Protein AF-A0A7S1ZUW1-F1 (afdb_monomer)

Organism: Trieres chinensis (NCBI:txid1514140)

Radius of gyration: 13.76 Å; Cα contacts (8 Å, |Δi|>4): 225; chains: 1; bounding box: 31×34×31 Å

Structure (mmCIF, N/CA/C/O backbone):
data_AF-A0A7S1ZUW1-F1
#
_entry.id   AF-A0A7S1ZUW1-F1
#
loop_
_atom_site.group_PDB
_atom_site.id
_atom_site.type_symbol
_atom_site.label_atom_id
_atom_site.label_alt_id
_atom_site.label_comp_id
_atom_site.label_asym_id
_atom_site.label_entity_id
_atom_site.label_seq_id
_atom_site.pdbx_PDB_ins_code
_atom_site.Cartn_x
_atom_site.Cartn_y
_atom_site.Cartn_z
_atom_site.occupancy
_atom_site.B_iso_or_equiv
_atom_site.auth_seq_id
_atom_site.auth_comp_id
_atom_site.auth_asym_id
_atom_site.auth_atom_id
_atom_site.pdbx_PDB_model_num
ATOM 1 N N . SER A 1 1 ? 0.158 5.355 3.468 1.00 97.88 1 SER A N 1
ATOM 2 C CA . SER A 1 1 ? 1.476 5.872 3.048 1.00 97.88 1 SER A CA 1
ATOM 3 C C . SER A 1 1 ? 2.080 5.017 1.946 1.00 97.88 1 SER A C 1
ATOM 5 O O . SER A 1 1 ? 1.721 3.852 1.812 1.00 97.88 1 SER A O 1
ATOM 7 N N . PHE A 1 2 ? 3.020 5.584 1.189 1.00 98.19 2 PHE A N 1
ATOM 8 C CA . PHE A 1 2 ? 3.923 4.886 0.271 1.00 98.19 2 PHE A CA 1
ATOM 9 C C . PHE A 1 2 ? 5.367 5.317 0.562 1.00 98.19 2 PHE A C 1
ATOM 11 O O . PHE A 1 2 ? 5.667 6.510 0.643 1.00 98.19 2 PHE A O 1
ATOM 18 N N . ILE A 1 3 ? 6.268 4.355 0.772 1.00 96.94 3 ILE A N 1
ATOM 19 C CA . ILE A 1 3 ? 7.663 4.617 1.157 1.00 96.94 3 ILE A CA 1
ATOM 20 C C . ILE A 1 3 ? 8.574 3.781 0.255 1.00 96.94 3 ILE A C 1
ATOM 22 O O . ILE A 1 3 ? 8.846 2.618 0.541 1.00 96.94 3 ILE A O 1
ATOM 26 N N . ALA A 1 4 ? 9.071 4.377 -0.828 1.00 95.81 4 ALA A N 1
ATOM 27 C CA . ALA A 1 4 ? 9.960 3.705 -1.772 1.00 95.81 4 ALA A CA 1
ATOM 28 C C . ALA A 1 4 ? 11.160 4.576 -2.150 1.00 95.81 4 ALA A C 1
ATOM 30 O O . ALA A 1 4 ? 11.021 5.778 -2.384 1.00 95.81 4 ALA A O 1
ATOM 31 N N . GLN A 1 5 ? 12.330 3.935 -2.228 1.00 93.06 5 GLN A N 1
ATOM 32 C CA . GLN A 1 5 ? 13.572 4.559 -2.694 1.00 93.06 5 GLN A CA 1
ATOM 33 C C . GLN A 1 5 ? 13.992 4.098 -4.090 1.00 93.06 5 GLN A C 1
ATOM 35 O O . GLN A 1 5 ? 14.545 4.880 -4.858 1.00 93.06 5 GLN A O 1
ATOM 40 N N . ASN A 1 6 ? 13.725 2.830 -4.418 1.00 93.00 6 ASN A N 1
ATOM 41 C CA . ASN A 1 6 ? 13.978 2.284 -5.744 1.00 93.00 6 ASN A CA 1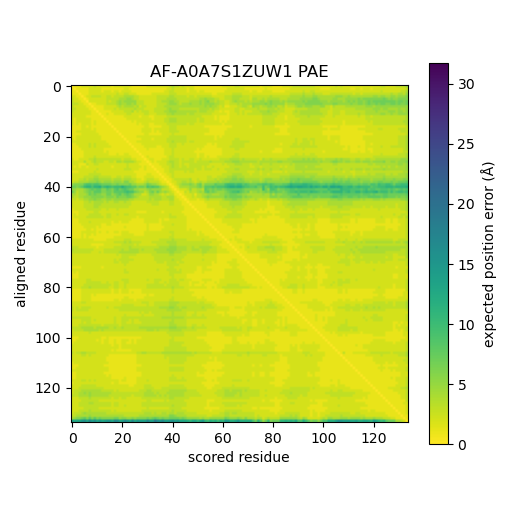
ATOM 42 C C . ASN A 1 6 ? 12.860 2.742 -6.686 1.00 93.00 6 ASN A C 1
ATOM 44 O O . ASN A 1 6 ? 11.734 2.263 -6.566 1.00 93.00 6 ASN A O 1
ATOM 48 N N . CYS A 1 7 ? 13.158 3.691 -7.566 1.00 94.31 7 CYS A N 1
ATOM 49 C CA . CYS A 1 7 ? 12.188 4.199 -8.527 1.00 94.31 7 CYS A CA 1
ATOM 50 C C . CYS A 1 7 ? 12.430 3.579 -9.907 1.00 94.31 7 CYS A C 1
ATOM 52 O O . CYS A 1 7 ? 13.573 3.264 -10.235 1.00 94.31 7 CYS A O 1
ATOM 54 N N . ARG A 1 8 ? 11.384 3.512 -10.741 1.00 93.62 8 ARG A N 1
ATOM 55 C CA . ARG A 1 8 ? 11.372 2.801 -12.040 1.00 93.62 8 ARG A CA 1
ATOM 56 C C . ARG A 1 8 ? 11.364 1.287 -11.835 1.00 93.62 8 ARG A C 1
ATOM 58 O O . ARG A 1 8 ? 12.189 0.552 -12.375 1.00 93.62 8 ARG A O 1
ATOM 65 N N . SER A 1 9 ? 10.444 0.849 -10.984 1.00 95.38 9 SER A N 1
ATOM 66 C CA . SER A 1 9 ? 10.190 -0.566 -10.742 1.00 95.38 9 SER A CA 1
ATOM 67 C C . SER A 1 9 ? 9.761 -1.299 -12.021 1.00 95.38 9 SER A C 1
ATOM 69 O O . SER A 1 9 ? 9.131 -0.714 -12.896 1.00 95.38 9 SER A O 1
ATOM 71 N N . LYS A 1 10 ? 10.055 -2.601 -12.115 1.00 95.44 10 LYS A N 1
ATOM 72 C CA . LYS A 1 10 ? 9.563 -3.460 -13.208 1.00 95.44 10 LYS A CA 1
ATOM 73 C C . LYS A 1 10 ? 8.043 -3.651 -13.163 1.00 95.44 10 LYS A C 1
ATOM 75 O O . LYS A 1 10 ? 7.447 -4.042 -14.156 1.00 95.44 10 LYS A O 1
ATOM 80 N N . SER A 1 11 ? 7.436 -3.435 -11.998 1.00 94.00 11 SER A N 1
ATOM 81 C CA . SER A 1 11 ? 5.992 -3.513 -11.773 1.00 94.00 11 SER A CA 1
ATOM 82 C C . SER A 1 11 ? 5.237 -2.235 -12.153 1.00 94.00 11 SER A C 1
ATOM 84 O O . SER A 1 11 ? 4.019 -2.201 -11.986 1.00 94.00 11 SER A O 1
ATOM 86 N N . ASP A 1 12 ? 5.928 -1.174 -12.592 1.00 94.94 12 ASP A N 1
ATOM 87 C CA . ASP A 1 12 ? 5.353 0.163 -12.796 1.00 94.94 12 ASP A CA 1
ATOM 88 C C . ASP A 1 12 ? 4.571 0.676 -11.572 1.00 94.94 12 ASP A C 1
ATOM 90 O O . ASP A 1 12 ? 3.599 1.434 -11.685 1.00 94.94 12 ASP A O 1
ATOM 94 N N . ARG A 1 13 ? 4.991 0.278 -10.362 1.00 96.44 13 ARG A N 1
ATOM 95 C CA . ARG A 1 13 ? 4.277 0.606 -9.122 1.00 96.44 13 ARG A CA 1
ATOM 96 C C . ARG A 1 13 ? 4.113 2.109 -8.931 1.00 96.44 13 ARG A C 1
ATOM 98 O O . ARG A 1 13 ? 3.138 2.554 -8.342 1.00 96.44 13 ARG A O 1
ATOM 105 N N . GLU A 1 14 ? 5.060 2.907 -9.412 1.00 96.75 14 GLU A N 1
ATOM 106 C CA . GLU A 1 14 ? 5.005 4.362 -9.327 1.00 96.75 14 GLU A CA 1
ATOM 107 C C . GLU A 1 14 ? 3.849 4.920 -10.158 1.00 96.75 14 GLU A C 1
ATOM 109 O O . GLU A 1 14 ? 3.181 5.852 -9.714 1.00 96.75 14 GLU A O 1
ATOM 114 N N . MET A 1 15 ? 3.582 4.334 -11.330 1.00 96.75 15 MET A N 1
ATOM 115 C CA . MET A 1 15 ? 2.437 4.707 -12.157 1.00 96.75 15 MET A CA 1
ATOM 116 C C . MET A 1 15 ? 1.131 4.274 -11.490 1.00 96.75 15 MET A C 1
ATOM 118 O O . MET A 1 15 ? 0.205 5.075 -11.399 1.00 96.75 15 MET A O 1
ATOM 122 N N . TRP A 1 16 ? 1.087 3.063 -10.927 1.00 96.75 16 TRP A N 1
ATOM 123 C CA . TRP A 1 16 ? -0.041 2.602 -10.109 1.00 96.75 16 TRP A CA 1
ATOM 124 C C . TRP A 1 16 ? -0.365 3.567 -8.966 1.00 96.75 16 TRP A C 1
ATOM 126 O O . TRP A 1 16 ? -1.516 3.973 -8.808 1.00 96.75 16 TRP A O 1
ATOM 136 N N . VAL A 1 17 ? 0.644 3.973 -8.187 1.00 98.25 17 VAL A N 1
ATOM 137 C CA . VAL A 1 17 ? 0.467 4.926 -7.082 1.00 98.25 17 VAL A CA 1
ATOM 138 C C . VAL A 1 17 ? 0.015 6.288 -7.606 1.00 98.25 17 VAL A C 1
ATOM 140 O O . VAL A 1 17 ? -0.899 6.878 -7.036 1.00 98.25 17 VAL A O 1
ATOM 143 N N . LYS A 1 18 ? 0.605 6.784 -8.699 1.00 98.00 18 LYS A N 1
ATOM 144 C CA . LYS A 1 18 ? 0.242 8.076 -9.297 1.00 98.00 18 LYS A CA 1
ATOM 145 C C . LYS A 1 18 ? -1.205 8.107 -9.798 1.00 98.00 18 LYS A C 1
ATOM 147 O O . LYS A 1 18 ? -1.875 9.127 -9.657 1.00 98.00 18 LYS A O 1
ATOM 152 N N . GLU A 1 19 ? -1.694 7.010 -10.367 1.00 98.31 19 GLU A N 1
ATOM 153 C CA . GLU A 1 19 ? -3.094 6.887 -10.777 1.00 98.31 19 GLU A CA 1
ATOM 154 C C . GLU A 1 19 ? -4.024 6.764 -9.565 1.00 98.31 19 GLU A C 1
ATOM 156 O O . GLU A 1 19 ? -5.010 7.494 -9.480 1.00 98.31 19 GLU A O 1
ATOM 161 N N . LEU A 1 20 ? -3.676 5.935 -8.574 1.00 98.56 20 LEU A N 1
ATOM 162 C CA . LEU A 1 20 ? -4.441 5.797 -7.328 1.00 98.56 20 LEU A CA 1
ATOM 163 C C . LEU A 1 20 ? -4.595 7.136 -6.586 1.00 98.56 20 LEU A C 1
ATOM 165 O O . LEU A 1 20 ? -5.669 7.431 -6.065 1.00 98.56 20 LEU A O 1
ATOM 169 N N . GLN A 1 21 ? -3.551 7.973 -6.586 1.00 98.00 21 GLN A N 1
ATOM 170 C CA . GLN A 1 21 ? -3.536 9.300 -5.956 1.00 98.00 21 GLN A CA 1
ATOM 171 C C . GLN A 1 21 ? -4.637 10.249 -6.450 1.00 98.00 21 GLN A C 1
ATOM 173 O O . GLN A 1 21 ? -4.978 11.195 -5.740 1.00 98.00 21 GLN A O 1
ATOM 178 N N . LYS A 1 22 ? -5.208 10.013 -7.638 1.00 98.06 22 LYS A N 1
ATOM 179 C CA . LYS A 1 22 ? -6.330 10.805 -8.168 1.00 98.06 22 LYS A CA 1
ATOM 180 C C . LYS A 1 22 ? -7.658 10.491 -7.474 1.00 98.06 22 LYS A C 1
ATOM 182 O O . LYS A 1 22 ? -8.559 11.322 -7.496 1.00 98.06 22 LYS A O 1
ATOM 187 N N . TYR A 1 23 ? -7.773 9.306 -6.873 1.00 98.19 23 TYR A N 1
ATOM 188 C CA . TYR A 1 23 ? -9.021 8.765 -6.323 1.00 98.19 23 TYR A CA 1
ATOM 189 C C . TYR A 1 23 ? -8.956 8.522 -4.813 1.00 98.19 23 TYR A C 1
ATOM 191 O O . TYR A 1 23 ? -9.987 8.452 -4.153 1.00 98.19 23 TYR A O 1
ATOM 199 N N . PHE A 1 24 ? -7.751 8.400 -4.254 1.00 98.25 24 PHE A N 1
ATOM 200 C CA . PHE A 1 24 ? -7.524 8.209 -2.828 1.00 98.25 24 PHE A CA 1
ATOM 201 C C . PHE A 1 24 ? -6.237 8.916 -2.401 1.00 98.25 24 PHE A C 1
ATOM 203 O O . PHE A 1 24 ? -5.215 8.829 -3.082 1.00 98.25 24 PHE A O 1
ATOM 210 N N . ARG A 1 25 ? -6.251 9.609 -1.255 1.00 97.69 25 ARG A N 1
ATOM 211 C CA . ARG A 1 25 ? -5.056 10.305 -0.762 1.00 97.69 25 ARG A CA 1
ATOM 212 C C . ARG A 1 25 ? -3.962 9.293 -0.415 1.00 97.69 25 ARG A C 1
ATOM 214 O O . ARG A 1 25 ? -4.094 8.517 0.529 1.00 97.69 25 ARG A O 1
ATOM 221 N N . VAL A 1 26 ? -2.840 9.371 -1.129 1.00 98.31 26 VAL A N 1
ATOM 222 C CA . VAL A 1 26 ? -1.616 8.627 -0.813 1.00 98.31 26 VAL A CA 1
ATOM 223 C C . VAL A 1 26 ? -0.471 9.603 -0.591 1.00 98.31 26 VAL A C 1
ATOM 225 O O . VAL A 1 26 ? -0.006 10.258 -1.528 1.00 98.31 26 VAL A O 1
ATOM 228 N N . ASP A 1 27 ? 0.016 9.636 0.645 1.00 97.94 27 ASP A N 1
ATOM 229 C CA . ASP A 1 27 ? 1.245 10.337 1.000 1.00 97.94 27 ASP A CA 1
ATOM 230 C C . ASP A 1 27 ? 2.449 9.446 0.646 1.00 97.94 27 ASP A C 1
ATOM 232 O O . ASP A 1 27 ? 2.666 8.388 1.250 1.00 97.94 27 ASP A O 1
ATOM 236 N N . SER A 1 28 ? 3.205 9.876 -0.360 1.00 97.81 28 SER A N 1
ATOM 237 C CA . SER A 1 28 ? 4.458 9.294 -0.837 1.00 97.81 28 SER A CA 1
ATOM 238 C C . SER A 1 28 ? 5.621 10.037 -0.189 1.00 97.81 28 SER A C 1
ATOM 240 O O . SER A 1 28 ? 5.890 11.189 -0.525 1.00 97.81 28 SER A O 1
ATOM 242 N N . LEU A 1 29 ? 6.284 9.376 0.761 1.00 96.56 29 LEU A N 1
ATOM 243 C CA . LEU A 1 29 ? 7.120 10.034 1.776 1.00 96.56 29 LEU A CA 1
ATOM 244 C C . LEU A 1 29 ? 8.628 9.933 1.511 1.00 96.56 29 LEU A C 1
ATOM 246 O O . LEU A 1 29 ? 9.427 10.570 2.190 1.00 96.56 29 LEU A O 1
ATOM 250 N N . SER A 1 30 ? 9.043 9.097 0.559 1.00 94.38 30 SER A N 1
ATOM 251 C CA . SER A 1 30 ? 10.456 8.880 0.223 1.00 94.38 30 SER A CA 1
ATOM 252 C C . SER A 1 30 ? 10.759 9.327 -1.210 1.00 94.38 30 SER A C 1
ATOM 254 O O . SER A 1 30 ? 9.950 10.024 -1.813 1.00 94.38 30 SER A O 1
ATOM 256 N N . SER A 1 31 ? 11.934 8.999 -1.753 1.00 94.44 31 SER A N 1
ATOM 257 C CA . SER A 1 31 ? 12.427 9.602 -3.002 1.00 94.44 31 SER A CA 1
ATOM 258 C C . SER A 1 31 ? 11.553 9.329 -4.229 1.00 94.44 31 SER A C 1
ATOM 260 O O . SER A 1 31 ? 11.584 10.125 -5.165 1.00 94.44 31 SER A O 1
ATOM 262 N N . CYS A 1 32 ? 10.753 8.258 -4.244 1.00 95.56 32 CYS A N 1
ATOM 263 C CA . CYS A 1 32 ? 9.792 8.028 -5.322 1.00 95.56 32 CYS A CA 1
ATOM 264 C C . CYS A 1 32 ? 8.499 8.825 -5.105 1.00 95.56 32 CYS A C 1
ATOM 266 O O . CYS A 1 32 ? 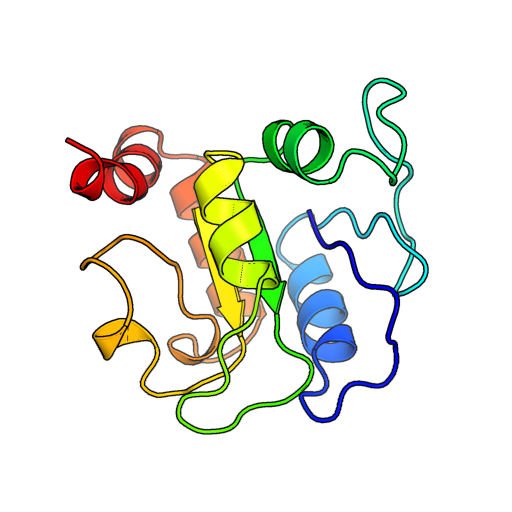7.871 8.721 -4.052 1.00 95.56 32 CYS A O 1
ATOM 268 N N . LEU A 1 33 ? 8.084 9.578 -6.134 1.00 96.25 33 LEU A N 1
ATOM 269 C CA . LEU A 1 33 ? 6.940 10.510 -6.180 1.00 96.25 33 LEU A CA 1
ATOM 270 C C . LEU A 1 33 ? 7.011 11.695 -5.201 1.00 96.25 33 LEU A C 1
ATOM 272 O O . LEU A 1 33 ? 6.615 12.787 -5.591 1.00 96.25 33 LEU A O 1
ATOM 276 N N . LYS A 1 34 ? 7.511 11.484 -3.976 1.00 95.62 34 LYS A N 1
ATOM 277 C CA . LYS A 1 34 ? 7.782 12.478 -2.928 1.00 95.62 34 LYS A CA 1
ATOM 278 C C . LYS A 1 34 ? 6.790 13.654 -2.907 1.00 95.62 34 LYS A C 1
ATOM 280 O O . LYS A 1 34 ? 7.169 14.797 -3.152 1.00 95.62 34 LYS A O 1
ATOM 285 N N . ASN A 1 35 ? 5.517 13.373 -2.635 1.00 96.81 35 ASN A N 1
ATOM 286 C CA . ASN A 1 35 ? 4.456 14.390 -2.649 1.00 96.81 35 ASN A CA 1
ATOM 287 C C . ASN A 1 35 ? 4.066 14.901 -1.251 1.00 96.81 35 ASN A C 1
ATOM 289 O O . ASN A 1 35 ? 3.231 15.795 -1.150 1.00 96.81 35 ASN A O 1
ATOM 293 N N . ALA A 1 36 ? 4.631 14.327 -0.189 1.00 96.00 36 ALA A N 1
ATOM 294 C CA . ALA A 1 36 ? 4.355 14.701 1.189 1.00 96.00 36 ALA A CA 1
ATOM 295 C C . ALA A 1 36 ? 5.604 14.507 2.055 1.00 96.00 36 ALA A C 1
ATOM 297 O O . ALA A 1 36 ? 6.438 13.641 1.783 1.00 96.00 36 ALA A O 1
ATOM 298 N N . GLU A 1 37 ? 5.714 15.306 3.112 1.00 94.00 37 GLU A N 1
ATOM 299 C CA . GLU A 1 37 ? 6.731 15.124 4.145 1.00 94.00 37 GLU A CA 1
ATOM 300 C C . GLU A 1 37 ? 6.197 14.202 5.259 1.00 94.00 37 GLU A C 1
ATOM 302 O O . GLU A 1 37 ? 4.982 14.154 5.486 1.00 94.00 37 GLU A O 1
ATOM 307 N N . PRO A 1 38 ? 7.069 13.449 5.954 1.00 92.44 38 PRO A N 1
ATOM 308 C CA . PRO A 1 38 ? 6.658 12.589 7.058 1.00 92.44 38 PRO A CA 1
ATOM 309 C C . PRO A 1 38 ? 5.880 13.349 8.151 1.00 92.44 38 PRO A C 1
ATOM 311 O O . PRO A 1 38 ? 6.359 14.381 8.630 1.00 92.44 38 PRO A O 1
ATOM 314 N N . PRO A 1 39 ? 4.708 12.857 8.595 1.00 90.69 39 PRO A N 1
ATOM 315 C CA . PRO A 1 39 ? 3.964 13.480 9.684 1.00 90.69 39 PRO A CA 1
ATOM 316 C C . PRO A 1 39 ? 4.712 13.395 11.022 1.00 90.69 39 PRO A C 1
ATOM 318 O O . PRO A 1 39 ? 5.557 12.524 11.240 1.00 90.69 39 PRO A O 1
ATOM 321 N N . ASN A 1 40 ? 4.349 14.287 11.950 1.00 86.38 40 ASN A N 1
ATOM 322 C CA . ASN A 1 40 ? 4.754 14.245 13.362 1.00 86.38 40 ASN A CA 1
ATOM 323 C C . ASN A 1 40 ? 6.277 14.187 13.598 1.00 86.38 40 ASN A C 1
ATOM 325 O O . ASN A 1 40 ? 6.730 13.628 14.594 1.00 86.38 40 ASN A O 1
ATOM 329 N N . ASN A 1 41 ? 7.074 14.759 12.685 1.00 81.56 41 ASN A N 1
ATOM 330 C CA . ASN A 1 41 ? 8.543 14.739 12.719 1.00 81.56 41 ASN A CA 1
ATOM 331 C C . ASN A 1 41 ? 9.151 13.323 12.780 1.00 81.56 41 ASN A C 1
ATOM 333 O O . ASN A 1 41 ? 10.305 13.150 13.184 1.00 81.56 41 ASN A O 1
ATOM 337 N N . VAL A 1 42 ? 8.398 12.296 12.369 1.00 88.12 42 VAL A N 1
ATOM 338 C CA . VAL A 1 42 ? 8.893 10.920 12.325 1.00 88.12 42 VAL A CA 1
ATOM 339 C C . VAL A 1 42 ? 9.851 10.787 11.147 1.00 88.12 42 VAL A C 1
ATOM 341 O O . VAL A 1 42 ? 9.457 10.822 9.985 1.00 88.12 42 VAL A O 1
ATOM 344 N N . GLY A 1 43 ? 11.140 10.625 11.435 1.00 86.56 43 GLY A N 1
ATOM 345 C CA . GLY A 1 43 ? 12.146 10.463 10.390 1.00 86.56 43 GLY A CA 1
ATOM 346 C C . GLY A 1 43 ? 11.954 9.174 9.580 1.00 86.56 43 GLY A C 1
ATOM 347 O O . GLY A 1 43 ? 11.606 8.128 10.125 1.00 86.56 43 GLY A O 1
ATOM 348 N N . LEU A 1 44 ? 12.312 9.213 8.291 1.00 87.69 44 LEU A N 1
ATOM 349 C CA . LEU A 1 44 ? 12.245 8.066 7.363 1.00 87.69 44 LEU A CA 1
ATOM 350 C C . LEU A 1 44 ? 13.034 6.823 7.812 1.00 87.69 44 LEU A C 1
ATOM 352 O O . LEU A 1 44 ? 12.830 5.737 7.270 1.00 87.69 44 LEU A O 1
ATOM 356 N N . LYS A 1 45 ? 13.941 6.971 8.787 1.00 88.75 45 LYS A N 1
ATOM 357 C CA . LYS A 1 45 ? 14.676 5.856 9.397 1.00 88.75 45 LYS A CA 1
ATOM 358 C C . LYS A 1 45 ? 13.760 4.932 10.204 1.00 88.75 45 LYS A C 1
ATOM 360 O O . LYS A 1 45 ? 14.005 3.732 10.224 1.00 88.75 45 LYS A O 1
ATOM 365 N N . ASN A 1 46 ? 12.708 5.462 10.833 1.00 91.94 46 ASN A N 1
ATOM 366 C CA . ASN A 1 46 ? 11.747 4.665 11.593 1.00 91.94 46 ASN A CA 1
ATOM 367 C C . ASN A 1 46 ? 10.488 4.414 10.754 1.00 91.94 46 ASN A C 1
ATOM 369 O O . ASN A 1 46 ? 9.450 5.052 10.938 1.00 91.94 46 ASN A O 1
ATOM 373 N N . LYS A 1 47 ? 10.603 3.490 9.793 1.00 92.69 47 LYS A N 1
ATOM 374 C CA . LYS A 1 47 ? 9.505 3.156 8.877 1.00 92.69 47 LYS A CA 1
ATOM 375 C C . LYS A 1 47 ? 8.273 2.645 9.624 1.00 92.69 47 LYS A C 1
ATOM 377 O O . LYS A 1 47 ? 7.172 3.044 9.273 1.00 92.69 47 LYS A O 1
ATOM 382 N N . THR A 1 48 ? 8.443 1.818 10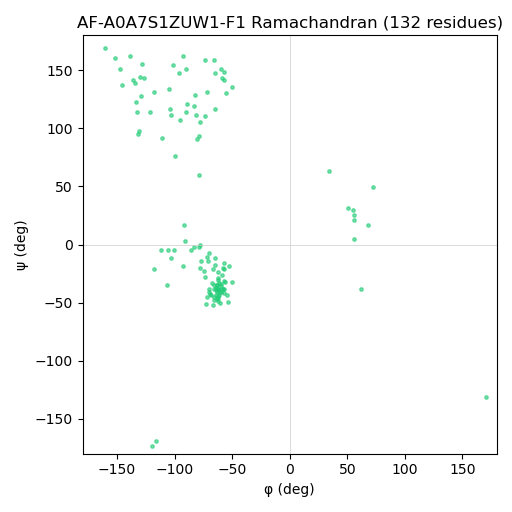.655 1.00 94.56 48 THR A N 1
ATOM 383 C CA . THR A 1 48 ? 7.326 1.251 11.428 1.00 94.56 48 THR A CA 1
ATOM 384 C C . THR A 1 48 ? 6.491 2.342 12.091 1.00 94.56 48 THR A C 1
ATOM 386 O O . THR A 1 48 ? 5.280 2.388 11.883 1.00 94.56 48 THR A O 1
ATOM 389 N N . LEU A 1 49 ? 7.130 3.281 12.798 1.00 94.62 49 LEU A N 1
ATOM 390 C CA . LEU A 1 49 ? 6.429 4.409 13.422 1.00 94.62 49 LEU A CA 1
ATOM 391 C C . LEU A 1 49 ? 5.765 5.321 12.382 1.00 94.62 49 LEU A C 1
ATOM 393 O O . LEU A 1 49 ? 4.687 5.861 12.618 1.00 94.62 49 LEU A O 1
ATOM 397 N N . LEU A 1 50 ? 6.397 5.475 11.217 1.00 95.69 50 LEU A N 1
ATOM 398 C CA . LEU A 1 50 ? 5.849 6.268 10.125 1.00 95.69 50 LEU A CA 1
ATOM 399 C C . LEU A 1 50 ? 4.599 5.617 9.522 1.00 95.69 50 LEU A C 1
ATOM 401 O O . LEU A 1 50 ? 3.612 6.299 9.262 1.00 95.69 50 LEU A O 1
ATOM 405 N N . MET A 1 51 ? 4.624 4.300 9.316 1.00 97.25 51 MET A N 1
ATOM 406 C CA . MET A 1 51 ? 3.490 3.530 8.803 1.00 97.25 51 MET A CA 1
ATOM 407 C C . MET A 1 51 ? 2.311 3.517 9.785 1.00 97.25 51 MET A C 1
ATOM 409 O O . MET A 1 51 ? 1.175 3.633 9.338 1.00 97.25 51 MET A O 1
ATOM 413 N N . GLN A 1 52 ? 2.572 3.494 11.099 1.00 96.12 52 GLN A N 1
ATOM 414 C CA . GLN A 1 52 ? 1.549 3.580 12.158 1.00 96.12 52 GLN A CA 1
ATOM 415 C C . GLN A 1 52 ? 0.675 4.842 12.090 1.00 96.12 52 GLN A C 1
ATOM 417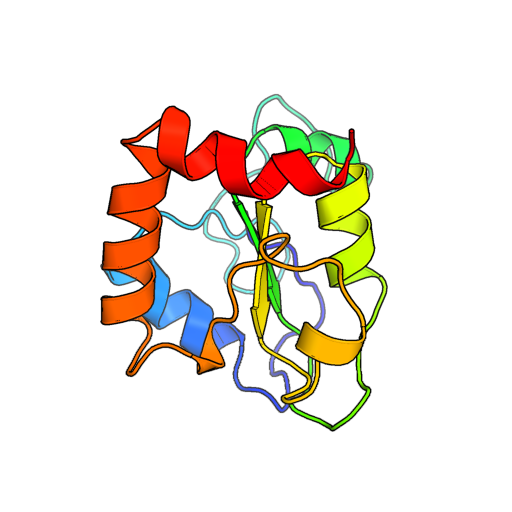 O O . GLN A 1 52 ? -0.423 4.853 12.634 1.00 96.12 52 GLN A O 1
ATOM 422 N N . GLN A 1 53 ? 1.129 5.904 11.418 1.00 96.12 53 GLN A N 1
ATOM 423 C CA . GLN A 1 53 ? 0.347 7.136 11.247 1.00 96.12 53 GLN A CA 1
ATOM 424 C C . GLN A 1 53 ? -0.736 7.020 10.155 1.00 96.12 53 GLN A C 1
ATOM 426 O O . GLN A 1 53 ? -1.435 7.992 9.877 1.00 96.12 53 GLN A O 1
ATOM 431 N N . TYR A 1 54 ? -0.856 5.862 9.496 1.00 97.81 54 TYR A N 1
ATOM 432 C CA . TYR A 1 54 ? -1.739 5.648 8.352 1.00 97.81 54 TYR A CA 1
ATOM 433 C C . TYR A 1 54 ? -2.599 4.390 8.520 1.00 97.81 54 TYR A C 1
ATOM 435 O O . TYR A 1 54 ? -2.126 3.355 8.982 1.00 97.81 54 TYR A O 1
ATOM 443 N N . LEU A 1 55 ? -3.842 4.453 8.028 1.00 98.19 55 LEU A N 1
ATOM 444 C CA . LEU A 1 55 ? -4.743 3.291 7.937 1.00 98.19 55 LEU A CA 1
ATOM 445 C C . LEU A 1 55 ? -4.216 2.217 6.976 1.00 98.19 55 LEU A C 1
ATOM 447 O O . LEU A 1 55 ? -4.347 1.023 7.223 1.00 98.19 55 LEU A O 1
ATOM 451 N N . PHE A 1 56 ? -3.603 2.655 5.876 1.00 98.75 56 PHE A N 1
ATOM 452 C CA . PHE A 1 56 ? -3.078 1.769 4.844 1.00 98.75 56 PHE A CA 1
ATOM 453 C C . PHE A 1 56 ? -1.615 2.067 4.552 1.00 98.75 56 PHE A C 1
ATOM 455 O O . PHE A 1 56 ? -1.215 3.237 4.453 1.00 98.75 56 PHE A O 1
ATOM 462 N N . HIS A 1 57 ? -0.846 1.017 4.281 1.00 98.69 57 HIS A N 1
ATOM 463 C CA . HIS A 1 57 ? 0.472 1.125 3.667 1.00 98.69 57 HIS A CA 1
ATOM 464 C C . HIS A 1 57 ? 0.501 0.401 2.322 1.00 98.69 57 HIS A C 1
ATOM 466 O O . HIS A 1 57 ? 0.061 -0.741 2.212 1.00 98.69 57 HIS A O 1
ATOM 472 N N . LEU A 1 58 ? 1.013 1.076 1.291 1.00 98.75 58 LEU A N 1
ATOM 473 C CA . LEU A 1 58 ? 1.170 0.495 -0.038 1.00 98.75 58 LEU A CA 1
ATOM 474 C C . LEU A 1 58 ? 2.442 -0.363 -0.075 1.00 98.75 58 LEU A C 1
ATOM 476 O O . LEU A 1 58 ? 3.530 0.127 -0.392 1.00 98.75 58 LEU A O 1
ATOM 480 N N . SER A 1 59 ? 2.293 -1.648 0.238 1.00 98.44 59 SER A N 1
ATOM 481 C CA . SER A 1 59 ? 3.334 -2.680 0.177 1.00 98.44 59 SER A CA 1
ATOM 482 C C . SER A 1 59 ? 3.537 -3.154 -1.266 1.00 98.44 59 SER A C 1
ATOM 484 O O . SER A 1 59 ? 3.300 -4.311 -1.602 1.00 98.44 59 SER A O 1
ATOM 486 N N . PHE A 1 60 ? 3.906 -2.227 -2.154 1.00 98.44 60 PHE A N 1
ATOM 487 C CA . PHE A 1 60 ? 4.051 -2.499 -3.584 1.00 98.44 60 PHE A CA 1
ATOM 488 C C . PHE A 1 60 ? 5.472 -2.963 -3.908 1.00 98.44 60 PHE A C 1
ATOM 490 O O . PHE A 1 60 ? 6.449 -2.233 -3.698 1.00 98.44 60 PHE A O 1
ATOM 497 N N . GLU A 1 61 ? 5.590 -4.159 -4.464 1.00 98.38 61 GLU A N 1
ATOM 498 C CA . GLU A 1 61 ? 6.847 -4.772 -4.852 1.00 98.38 61 GLU A CA 1
ATOM 499 C C . GLU A 1 61 ? 7.461 -4.152 -6.102 1.00 98.38 61 GLU A C 1
ATOM 501 O O . GLU A 1 61 ? 6.798 -3.491 -6.900 1.00 98.38 61 GLU A O 1
ATOM 506 N N . ASN A 1 62 ? 8.774 -4.346 -6.264 1.00 97.31 62 ASN A N 1
ATOM 507 C CA . ASN A 1 62 ? 9.506 -3.848 -7.433 1.00 97.31 62 ASN A CA 1
ATOM 508 C C . ASN A 1 62 ? 9.167 -4.623 -8.725 1.00 97.31 62 ASN A C 1
ATOM 510 O O . ASN A 1 62 ? 9.537 -4.167 -9.805 1.00 97.31 62 ASN A O 1
ATOM 514 N N . GLY A 1 63 ? 8.522 -5.786 -8.609 1.00 97.12 63 GLY A N 1
ATOM 515 C CA . GLY A 1 63 ? 8.161 -6.695 -9.694 1.00 97.12 63 GLY A CA 1
ATOM 516 C C . GLY A 1 63 ? 6.903 -7.492 -9.338 1.00 97.12 63 GLY A C 1
ATOM 517 O O . GLY A 1 63 ? 6.527 -7.570 -8.169 1.00 97.12 63 GLY A O 1
ATOM 518 N N . ILE A 1 64 ? 6.241 -8.040 -10.357 1.00 97.31 64 ILE A N 1
ATOM 519 C CA . ILE A 1 64 ? 5.066 -8.914 -10.229 1.00 97.31 64 ILE A CA 1
ATOM 520 C C . ILE A 1 64 ? 5.519 -10.305 -10.667 1.00 97.31 64 ILE A C 1
ATOM 522 O O . ILE A 1 64 ? 5.524 -10.622 -11.854 1.00 97.31 64 ILE A O 1
ATOM 526 N N . GLU A 1 65 ? 5.972 -11.094 -9.702 1.00 97.25 65 GLU A N 1
ATOM 527 C CA . GLU A 1 65 ? 6.604 -12.401 -9.894 1.00 97.25 65 GLU A CA 1
ATOM 528 C C . GLU A 1 65 ? 6.015 -13.355 -8.843 1.00 97.25 65 GLU A C 1
ATOM 530 O O . GLU A 1 65 ? 5.736 -12.923 -7.722 1.00 97.25 65 GLU A O 1
ATOM 535 N N . GLU A 1 66 ? 5.763 -14.618 -9.203 1.00 96.88 66 GLU A N 1
ATOM 536 C CA . GLU A 1 66 ? 5.268 -15.621 -8.247 1.00 96.88 66 GLU A CA 1
ATOM 537 C C . GLU A 1 66 ? 6.232 -15.761 -7.066 1.00 96.88 66 GLU A C 1
ATOM 539 O O . GLU A 1 66 ? 7.446 -15.637 -7.229 1.00 96.88 66 GLU A O 1
ATOM 544 N N . ASP A 1 67 ? 5.675 -15.939 -5.867 1.00 96.69 67 ASP A N 1
ATOM 545 C CA . ASP A 1 67 ? 6.399 -16.017 -4.591 1.00 96.69 67 ASP A CA 1
ATOM 546 C C . ASP A 1 67 ? 7.319 -14.820 -4.251 1.00 96.69 67 ASP A C 1
ATOM 548 O O . ASP A 1 67 ? 7.977 -14.813 -3.208 1.00 96.69 67 ASP A O 1
ATOM 552 N N . TYR A 1 68 ? 7.339 -13.755 -5.064 1.00 97.44 68 TYR A N 1
ATOM 553 C CA . TYR A 1 68 ? 8.120 -12.553 -4.782 1.00 97.44 68 TYR A CA 1
ATOM 554 C C . TYR A 1 68 ? 7.412 -11.669 -3.750 1.00 97.44 68 TYR A C 1
ATOM 556 O O . TYR A 1 68 ? 6.548 -10.845 -4.070 1.00 97.44 68 TYR A O 1
ATOM 564 N N . ILE A 1 69 ? 7.783 -11.875 -2.487 1.00 98.06 69 ILE A N 1
ATOM 565 C CA . ILE A 1 69 ? 7.230 -11.204 -1.309 1.00 98.06 69 ILE A CA 1
ATOM 566 C C . ILE A 1 69 ? 8.399 -10.767 -0.433 1.00 98.06 69 ILE A C 1
ATOM 568 O O . ILE A 1 69 ? 9.206 -11.600 -0.020 1.00 98.06 69 ILE A O 1
ATOM 572 N N . THR A 1 70 ? 8.514 -9.474 -0.130 1.00 97.69 70 THR A N 1
ATOM 573 C CA . THR A 1 70 ? 9.641 -8.963 0.661 1.00 97.69 70 THR A CA 1
ATOM 574 C C . THR A 1 70 ? 9.194 -8.303 1.968 1.00 97.69 70 THR A C 1
ATOM 576 O O . THR A 1 70 ? 8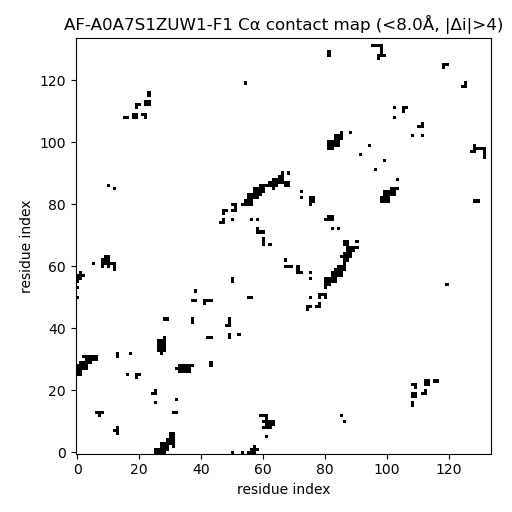.022 -8.317 2.350 1.00 97.69 70 THR A O 1
ATOM 579 N N . GLU A 1 71 ? 10.144 -7.697 2.684 1.00 96.88 71 GLU A N 1
ATOM 580 C CA . GLU A 1 71 ? 9.944 -6.949 3.928 1.00 96.88 71 GLU A CA 1
ATOM 581 C C . GLU A 1 71 ? 8.880 -5.843 3.844 1.00 96.88 71 GLU A C 1
ATOM 583 O O . GLU A 1 71 ? 8.387 -5.395 4.875 1.00 96.88 71 GLU A O 1
ATOM 588 N N . LYS A 1 72 ? 8.505 -5.392 2.637 1.00 96.94 72 LYS A N 1
ATOM 589 C CA . LYS A 1 72 ? 7.496 -4.337 2.441 1.00 96.94 72 LYS A CA 1
ATOM 590 C C . LYS A 1 72 ? 6.125 -4.745 2.963 1.00 96.94 72 LYS A C 1
ATOM 592 O O . LYS A 1 72 ? 5.402 -3.903 3.495 1.00 96.94 72 LYS A O 1
ATOM 597 N N . LEU A 1 73 ? 5.753 -6.011 2.790 1.00 98.19 73 LEU A N 1
ATOM 598 C CA . LEU A 1 73 ? 4.503 -6.538 3.325 1.00 98.19 73 LEU A CA 1
ATOM 599 C C . LEU A 1 73 ? 4.591 -6.695 4.844 1.00 98.19 73 LEU A C 1
ATOM 601 O O . LEU A 1 73 ? 3.747 -6.184 5.579 1.00 98.19 73 LEU A O 1
ATOM 605 N N . TRP A 1 74 ? 5.647 -7.357 5.312 1.00 97.19 74 TRP A N 1
ATOM 606 C CA . TRP A 1 74 ? 5.830 -7.671 6.727 1.00 97.19 74 TRP A CA 1
ATOM 607 C C . TRP A 1 74 ? 5.952 -6.411 7.590 1.00 97.19 74 TRP A C 1
ATOM 609 O O . TRP A 1 74 ? 5.318 -6.329 8.637 1.00 97.19 74 TRP A O 1
ATOM 619 N N . GLY A 1 75 ? 6.637 -5.372 7.105 1.00 97.19 75 GLY A N 1
ATOM 620 C CA . GLY A 1 75 ? 6.738 -4.088 7.798 1.00 97.19 75 GLY A CA 1
ATOM 621 C C . GLY A 1 75 ? 5.388 -3.388 7.999 1.00 97.19 75 GLY A C 1
ATOM 622 O O . GLY A 1 75 ? 5.182 -2.752 9.031 1.00 97.19 75 GLY A O 1
ATOM 623 N N . ALA A 1 76 ? 4.444 -3.537 7.062 1.00 97.81 76 ALA A N 1
ATOM 624 C CA . ALA A 1 76 ? 3.080 -3.034 7.235 1.00 97.81 76 ALA A CA 1
ATOM 625 C C . ALA A 1 76 ? 2.320 -3.843 8.302 1.00 97.81 76 ALA A C 1
ATOM 627 O O . ALA A 1 76 ? 1.643 -3.282 9.167 1.00 97.81 76 ALA A O 1
ATOM 628 N N . PHE A 1 77 ? 2.483 -5.167 8.315 1.00 97.81 77 PHE A N 1
ATOM 629 C CA . PHE A 1 77 ? 1.901 -5.978 9.379 1.00 97.81 77 PHE A CA 1
ATOM 630 C C . PHE A 1 77 ? 2.459 -5.631 10.762 1.00 97.81 77 PHE A C 1
ATOM 632 O O . PHE A 1 77 ? 1.675 -5.499 11.706 1.00 97.81 77 PHE A O 1
ATOM 639 N N . GLU A 1 78 ? 3.771 -5.454 10.889 1.00 96.75 78 GLU A N 1
ATOM 640 C CA . GLU A 1 78 ? 4.432 -5.051 12.136 1.00 96.75 78 GLU A CA 1
ATOM 641 C C . GLU A 1 78 ? 3.985 -3.663 12.605 1.00 96.75 78 GLU A C 1
ATOM 643 O O . GLU A 1 78 ? 3.838 -3.425 13.803 1.00 96.75 78 GLU A O 1
ATOM 648 N N . SER A 1 79 ? 3.709 -2.745 11.676 1.00 96.81 79 SER A N 1
ATOM 649 C CA . SER A 1 79 ? 3.235 -1.402 12.012 1.00 96.81 79 SER A CA 1
ATOM 650 C C . SER A 1 79 ? 1.748 -1.341 12.365 1.00 96.81 79 SER A C 1
ATOM 652 O O . SER A 1 79 ? 1.246 -0.256 12.637 1.00 96.81 79 SER A O 1
ATOM 654 N N . GLY A 1 80 ? 1.013 -2.454 12.310 1.00 96.62 80 GLY A N 1
ATOM 655 C CA . GLY A 1 80 ? -0.422 -2.476 12.607 1.00 96.62 80 GLY A CA 1
ATOM 656 C C . GLY A 1 80 ? -1.300 -1.743 11.584 1.00 96.62 80 GLY A C 1
ATOM 657 O O . GLY A 1 80 ? -2.453 -1.455 11.883 1.00 96.62 80 GLY A O 1
ATOM 658 N N . THR A 1 81 ? -0.783 -1.455 10.388 1.00 97.38 81 THR A N 1
ATOM 659 C CA . THR A 1 81 ? -1.563 -0.881 9.276 1.00 97.38 81 THR A CA 1
ATOM 660 C C . THR A 1 81 ? -2.103 -2.006 8.390 1.00 97.38 81 THR A C 1
ATOM 662 O O . THR A 1 81 ? -1.601 -3.133 8.449 1.00 97.38 81 THR A O 1
ATOM 665 N N . VAL A 1 82 ? -3.114 -1.729 7.564 1.00 98.62 82 VAL A N 1
ATOM 666 C CA . VAL A 1 82 ? -3.601 -2.700 6.574 1.00 98.62 82 VAL A CA 1
ATOM 667 C C . VAL A 1 82 ? -2.723 -2.622 5.318 1.00 98.62 82 VAL A C 1
ATOM 669 O O . VAL A 1 82 ? -2.656 -1.559 4.685 1.00 98.62 82 VAL A O 1
ATOM 672 N N . PRO A 1 83 ? -2.039 -3.711 4.917 1.00 98.69 83 PRO A N 1
ATOM 673 C CA . PRO A 1 83 ? -1.239 -3.705 3.701 1.00 98.69 83 PRO A CA 1
ATOM 674 C C . PRO A 1 83 ? -2.132 -3.686 2.457 1.00 98.69 83 PRO A C 1
ATOM 676 O O . PRO A 1 83 ? -3.042 -4.506 2.311 1.00 98.69 83 PRO A O 1
ATOM 679 N N . VAL A 1 84 ? -1.825 -2.787 1.526 1.00 98.88 84 VAL A N 1
ATOM 680 C CA . VAL A 1 84 ? -2.326 -2.832 0.148 1.00 98.88 84 VAL A CA 1
ATOM 681 C C . VAL A 1 84 ? -1.186 -3.345 -0.719 1.00 98.88 84 VAL A C 1
ATOM 683 O O . VAL A 1 84 ? -0.163 -2.675 -0.866 1.00 98.88 84 VAL A O 1
ATOM 686 N N . PHE A 1 85 ? -1.332 -4.552 -1.249 1.00 98.81 85 PHE A N 1
ATOM 687 C CA . PHE A 1 85 ? -0.249 -5.303 -1.871 1.00 98.81 85 PHE A CA 1
ATOM 688 C C . PHE A 1 85 ? -0.351 -5.299 -3.400 1.00 98.81 85 PHE A C 1
ATOM 690 O O . PHE A 1 85 ? -1.412 -5.566 -3.963 1.00 98.81 85 PHE A O 1
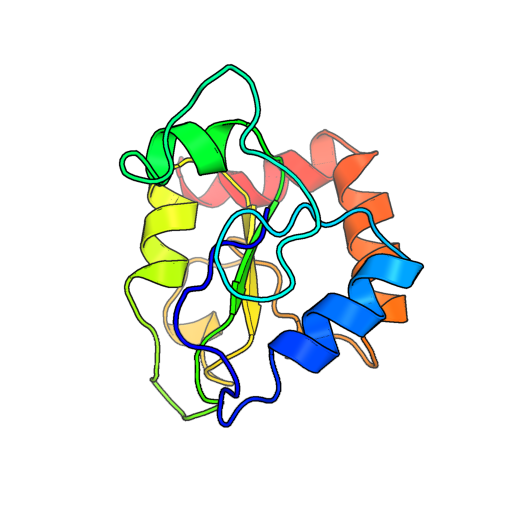ATOM 697 N N . LEU A 1 86 ? 0.773 -5.041 -4.066 1.00 98.56 86 LEU A N 1
ATOM 698 C CA . LEU A 1 86 ? 0.961 -5.180 -5.513 1.00 98.56 86 LEU A CA 1
ATOM 699 C C . LEU A 1 86 ? 2.269 -5.944 -5.713 1.00 98.56 86 LEU A C 1
ATOM 701 O O . LEU A 1 86 ? 3.320 -5.422 -5.363 1.00 98.56 86 LEU A O 1
ATOM 705 N N . GLY A 1 87 ? 2.223 -7.161 -6.240 1.00 98.00 87 GLY A N 1
ATOM 706 C CA . GLY A 1 87 ? 3.394 -8.034 -6.316 1.00 98.00 87 GLY A CA 1
ATOM 707 C C . GLY A 1 87 ? 2.977 -9.426 -6.756 1.00 98.00 87 GLY A C 1
ATOM 708 O O . GLY A 1 87 ? 2.215 -9.546 -7.713 1.00 98.00 87 GLY A O 1
ATOM 709 N N . SER A 1 88 ? 3.428 -10.460 -6.047 1.00 98.12 88 SER A N 1
ATOM 710 C CA . SER A 1 88 ? 3.051 -11.842 -6.345 1.00 98.12 88 SER A CA 1
ATOM 711 C C . SER A 1 88 ? 1.534 -12.072 -6.486 1.00 98.12 88 SER A C 1
ATOM 713 O O . SER A 1 88 ? 0.731 -11.625 -5.662 1.00 98.12 88 SER A O 1
ATOM 715 N N . ARG A 1 89 ? 1.141 -12.823 -7.525 1.00 96.88 89 ARG A N 1
ATOM 716 C CA . ARG A 1 89 ? -0.260 -13.192 -7.800 1.00 96.88 89 ARG A CA 1
ATOM 717 C C . ARG A 1 89 ? -0.793 -14.258 -6.844 1.00 96.88 89 ARG A C 1
ATOM 719 O O . ARG A 1 89 ? -1.990 -14.255 -6.568 1.00 96.88 89 ARG A O 1
ATOM 726 N N . ASN A 1 90 ? 0.074 -15.115 -6.303 1.00 97.75 90 ASN A N 1
ATOM 727 C CA . ASN A 1 90 ? -0.301 -16.139 -5.326 1.00 97.75 90 ASN A CA 1
ATOM 728 C C . ASN A 1 90 ? -0.160 -15.661 -3.870 1.00 97.75 90 ASN A C 1
ATOM 730 O O . ASN A 1 90 ? -0.190 -16.467 -2.949 1.00 97.75 90 ASN A O 1
ATOM 734 N N . ILE A 1 91 ? -0.067 -14.345 -3.624 1.00 98.31 91 ILE A N 1
ATOM 735 C CA . ILE A 1 91 ? 0.125 -13.774 -2.277 1.00 98.31 91 ILE A CA 1
ATOM 736 C C . ILE A 1 91 ? -0.853 -14.304 -1.218 1.00 98.31 91 ILE A C 1
ATOM 738 O O . ILE A 1 91 ? -0.488 -14.443 -0.056 1.00 98.31 91 ILE A O 1
ATOM 742 N N . LYS A 1 92 ? -2.088 -14.632 -1.613 1.00 98.19 92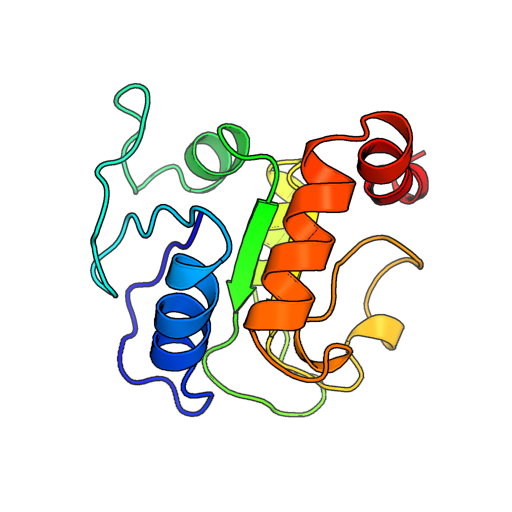 LYS A N 1
ATOM 743 C CA . LYS A 1 92 ? -3.137 -15.146 -0.718 1.00 98.19 92 LYS A CA 1
ATOM 744 C C . LYS A 1 92 ? -2.811 -16.519 -0.117 1.00 98.19 92 LYS A C 1
ATOM 746 O O . LYS A 1 92 ? -3.422 -16.878 0.880 1.00 98.19 92 LYS A O 1
ATOM 751 N N . GLU A 1 93 ? -1.866 -17.262 -0.691 1.00 98.00 93 GLU A N 1
ATOM 752 C CA . GLU A 1 93 ? -1.356 -18.529 -0.144 1.00 98.00 93 GLU A CA 1
ATOM 753 C C . GLU A 1 93 ? -0.358 -18.303 1.003 1.00 98.00 93 GLU A C 1
ATOM 755 O O . GLU A 1 93 ? -0.149 -19.185 1.832 1.00 98.00 93 GLU A O 1
ATOM 760 N N . HIS A 1 94 ? 0.229 -17.104 1.075 1.00 97.88 94 HIS A N 1
ATOM 761 C CA . HIS A 1 94 ? 1.328 -16.759 1.985 1.00 97.88 94 HIS A CA 1
ATOM 762 C C . HIS A 1 94 ? 0.902 -15.880 3.162 1.00 97.88 94 HIS A C 1
ATOM 764 O O . HIS A 1 94 ? 1.718 -15.566 4.030 1.00 97.88 94 HIS A O 1
ATOM 770 N N . VAL A 1 95 ? -0.359 -15.445 3.196 1.00 98.00 95 VAL A N 1
ATOM 771 C CA . VAL A 1 95 ? -0.887 -14.568 4.246 1.00 98.00 95 VAL A CA 1
ATOM 772 C C . VAL A 1 95 ? -2.169 -15.133 4.849 1.00 98.00 95 VAL A C 1
ATOM 774 O O . VAL A 1 95 ? -2.902 -15.858 4.175 1.00 98.00 95 VAL A O 1
ATOM 777 N N . PRO A 1 96 ? -2.507 -14.766 6.097 1.00 97.69 96 PRO A N 1
ATOM 778 C CA . PRO A 1 96 ? -3.795 -15.123 6.671 1.00 97.69 96 PRO A CA 1
ATOM 779 C C . PRO A 1 96 ? -4.961 -14.606 5.811 1.00 97.69 96 PRO A C 1
ATOM 781 O O . PRO A 1 96 ? -4.854 -13.534 5.199 1.00 97.69 96 PRO A O 1
ATOM 784 N N . PRO A 1 97 ? -6.098 -15.316 5.771 1.00 95.75 97 PRO A N 1
ATOM 785 C CA . PRO A 1 97 ? -7.266 -14.856 5.033 1.00 95.75 97 PRO A CA 1
ATOM 786 C C . PRO A 1 97 ? -7.722 -13.487 5.550 1.00 95.75 97 PRO A C 1
ATOM 788 O O . PRO A 1 97 ? -7.657 -13.208 6.746 1.00 95.75 97 PRO A O 1
ATOM 791 N N . ASN A 1 98 ? -8.193 -12.631 4.640 1.00 96.19 98 ASN A N 1
ATOM 792 C CA . ASN A 1 98 ? -8.664 -11.275 4.947 1.00 96.19 98 ASN A CA 1
ATOM 793 C C . ASN A 1 98 ? -7.639 -10.383 5.677 1.00 96.19 98 ASN A C 1
ATOM 795 O O . ASN A 1 98 ? -8.034 -9.460 6.374 1.00 96.19 98 ASN A O 1
ATOM 799 N N . SER A 1 99 ? -6.332 -10.623 5.534 1.00 98.25 99 SER A N 1
ATOM 800 C CA . SER A 1 99 ? -5.294 -9.810 6.195 1.00 98.25 99 SER A CA 1
ATOM 801 C C . SER A 1 99 ? -4.765 -8.642 5.354 1.00 98.25 99 SER A C 1
ATOM 803 O O . SER A 1 99 ? -4.181 -7.710 5.905 1.00 98.25 99 SER A O 1
ATOM 805 N N . ILE A 1 100 ? -4.976 -8.667 4.033 1.00 98.62 100 ILE A N 1
ATOM 806 C CA . ILE A 1 100 ? -4.457 -7.674 3.079 1.00 98.62 100 ILE A CA 1
ATOM 807 C C . ILE A 1 100 ? -5.497 -7.297 2.025 1.00 98.62 100 ILE A C 1
ATOM 809 O O . ILE A 1 100 ? -6.431 -8.051 1.754 1.00 98.62 100 ILE A O 1
ATOM 813 N N . ILE A 1 101 ? -5.264 -6.168 1.358 1.00 98.81 101 ILE A N 1
ATOM 814 C CA . ILE A 1 101 ? -5.979 -5.752 0.149 1.00 98.81 101 ILE A CA 1
ATOM 815 C C . ILE A 1 101 ? -5.060 -5.996 -1.049 1.00 98.81 101 ILE A C 1
ATOM 817 O O . ILE A 1 101 ? -4.001 -5.379 -1.146 1.00 98.81 101 ILE A O 1
ATOM 821 N N . VAL A 1 102 ? -5.437 -6.875 -1.978 1.00 98.62 102 VAL A N 1
ATOM 822 C CA . VAL A 1 102 ? -4.620 -7.164 -3.169 1.00 98.62 102 VAL A CA 1
ATOM 823 C C . VAL A 1 102 ? -5.017 -6.215 -4.297 1.00 98.62 102 VAL A C 1
ATOM 825 O O . VAL A 1 102 ? -6.122 -6.294 -4.820 1.00 98.62 102 VAL A O 1
ATOM 828 N N . ALA A 1 103 ? -4.114 -5.320 -4.701 1.00 98.50 103 ALA A N 1
ATOM 829 C CA . ALA A 1 103 ? -4.372 -4.323 -5.742 1.00 98.50 103 ALA A CA 1
ATOM 830 C C . ALA A 1 103 ? -4.753 -4.962 -7.090 1.00 98.50 103 ALA A C 1
ATOM 832 O O . ALA A 1 103 ? -5.596 -4.429 -7.805 1.00 98.50 103 ALA A O 1
ATOM 833 N N . LEU A 1 104 ? -4.177 -6.130 -7.403 1.00 97.31 104 LEU A N 1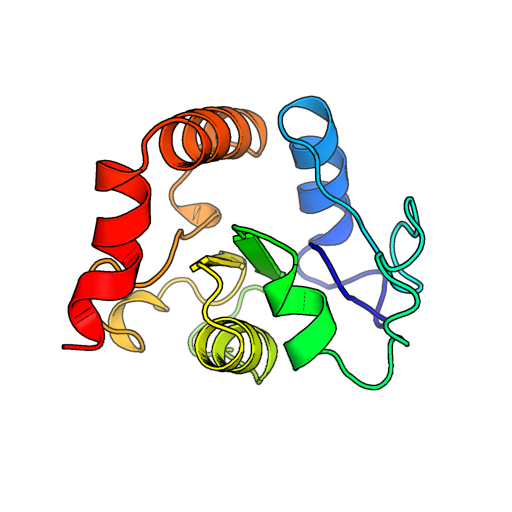
ATOM 834 C CA . LEU A 1 104 ? -4.458 -6.883 -8.632 1.00 97.31 104 LEU A CA 1
ATOM 835 C C . LEU A 1 104 ? -5.845 -7.550 -8.663 1.00 97.31 104 LEU A C 1
ATOM 837 O O . LEU A 1 104 ? -6.244 -8.017 -9.725 1.00 97.31 104 LEU A O 1
ATOM 841 N N . ASP A 1 105 ? -6.581 -7.590 -7.545 1.00 98.12 105 ASP A N 1
ATOM 842 C CA . ASP A 1 105 ? -7.981 -8.048 -7.538 1.00 98.12 105 ASP A CA 1
ATOM 843 C C . ASP A 1 105 ? -8.944 -6.979 -8.089 1.00 98.12 105 ASP A C 1
ATOM 845 O O . ASP A 1 105 ? -10.108 -7.268 -8.372 1.00 98.12 105 ASP A O 1
ATOM 849 N N . PHE A 1 106 ? -8.483 -5.732 -8.223 1.00 98.44 106 PHE A N 1
ATOM 850 C CA . PHE A 1 106 ? -9.276 -4.620 -8.732 1.00 98.44 106 PHE A CA 1
ATOM 851 C C . PHE A 1 106 ? -9.017 -4.416 -10.221 1.00 98.44 106 PHE A C 1
ATOM 853 O O . PHE A 1 106 ? -7.911 -4.617 -10.718 1.00 98.44 106 PHE A O 1
ATOM 860 N N . LYS A 1 107 ? -10.053 -3.963 -10.933 1.00 97.94 107 LYS A N 1
ATOM 861 C CA . LYS A 1 107 ? -9.977 -3.673 -12.370 1.00 97.94 107 LYS A CA 1
ATOM 862 C C . LYS A 1 107 ? -8.890 -2.644 -12.697 1.00 97.94 107 LYS A C 1
ATOM 864 O O . LYS A 1 107 ? -8.206 -2.773 -13.707 1.00 97.94 107 LYS A O 1
ATOM 869 N N . ASP A 1 108 ? -8.782 -1.610 -11.869 1.00 97.94 108 ASP A N 1
ATOM 870 C CA . ASP A 1 108 ? -7.908 -0.461 -12.073 1.00 97.94 108 ASP A CA 1
ATOM 871 C C . ASP A 1 108 ? -7.651 0.286 -10.740 1.00 97.94 108 ASP A C 1
ATOM 873 O O . ASP A 1 108 ? -8.307 0.012 -9.724 1.00 97.94 108 ASP A O 1
ATOM 877 N N . PRO A 1 109 ? -6.694 1.238 -10.710 1.00 98.44 109 PRO A N 1
ATOM 878 C CA . PRO A 1 109 ? -6.421 2.055 -9.527 1.00 98.44 109 PRO A CA 1
ATOM 879 C C . PRO A 1 109 ? -7.621 2.875 -9.031 1.00 98.44 109 PRO A C 1
ATOM 881 O O . PRO A 1 109 ? -7.687 3.181 -7.841 1.00 98.44 109 PRO A O 1
ATOM 884 N N . GLN A 1 110 ? -8.571 3.222 -9.907 1.00 98.56 110 GLN A N 1
ATOM 885 C CA . GLN A 1 110 ? -9.788 3.932 -9.511 1.00 98.56 110 GLN A CA 1
ATOM 886 C C . GLN A 1 110 ? -10.666 3.042 -8.629 1.00 98.56 110 GLN A C 1
ATOM 888 O O . GLN A 1 110 ? -11.017 3.440 -7.518 1.00 98.56 110 GLN A O 1
ATOM 893 N N . ALA A 1 111 ? -10.964 1.822 -9.082 1.00 98.75 111 ALA A N 1
ATOM 894 C CA . ALA A 1 111 ? -11.749 0.854 -8.323 1.00 98.75 111 ALA A CA 1
ATOM 895 C C . ALA A 1 111 ? -11.096 0.526 -6.970 1.00 98.75 111 ALA A C 1
ATOM 897 O O . ALA A 1 111 ? -11.790 0.409 -5.956 1.00 98.75 111 ALA A O 1
ATOM 898 N N . LEU A 1 112 ? -9.760 0.439 -6.932 1.00 98.75 112 LEU A N 1
ATOM 899 C CA . LEU A 1 112 ? -9.014 0.311 -5.680 1.00 98.75 112 LEU A CA 1
ATOM 900 C C . LEU A 1 112 ? -9.219 1.540 -4.777 1.00 98.75 112 LEU A C 1
ATOM 902 O O . LEU A 1 112 ? -9.536 1.379 -3.603 1.00 98.75 112 LEU A O 1
ATOM 906 N N . GLY A 1 113 ? -9.080 2.761 -5.299 1.00 98.75 113 GLY A N 1
ATOM 907 C CA . GLY A 1 113 ? -9.271 3.993 -4.524 1.00 98.75 113 GLY A CA 1
ATOM 908 C C . GLY A 1 113 ? -10.681 4.142 -3.943 1.00 98.75 113 GLY A C 1
ATOM 909 O O . GLY A 1 113 ? -10.845 4.506 -2.774 1.00 98.75 113 GLY A O 1
ATOM 910 N N . GLU A 1 114 ? -11.706 3.781 -4.715 1.00 98.69 114 GLU A N 1
ATOM 911 C CA . GLU A 1 114 ? -13.097 3.733 -4.253 1.00 98.69 114 GLU A CA 1
ATOM 912 C C . GLU A 1 114 ? -13.285 2.699 -3.133 1.00 98.69 114 GLU A C 1
ATOM 914 O O . GLU A 1 114 ? -13.973 2.963 -2.143 1.00 98.69 114 GLU A O 1
ATOM 919 N N . TYR A 1 115 ? -12.650 1.529 -3.251 1.00 98.75 115 TYR A N 1
ATOM 920 C CA . TYR A 1 115 ? -12.684 0.503 -2.211 1.00 98.75 115 TYR A CA 1
ATOM 921 C C . TYR A 1 115 ? -11.979 0.953 -0.929 1.00 98.75 115 TYR A C 1
ATOM 923 O O . TYR A 1 115 ? -12.559 0.851 0.152 1.00 98.75 115 TYR A O 1
ATOM 931 N N . LEU A 1 116 ? -10.771 1.514 -1.040 1.00 98.75 116 LEU A N 1
ATOM 932 C CA . LEU A 1 116 ? -10.029 2.059 0.099 1.00 98.75 116 LEU A CA 1
ATOM 933 C C . LEU A 1 116 ? -10.828 3.153 0.812 1.00 98.75 116 LEU A C 1
ATOM 935 O O . LEU A 1 116 ? -10.856 3.176 2.038 1.00 98.75 116 LEU A O 1
ATOM 939 N N . THR A 1 117 ? -11.544 4.002 0.071 1.00 98.62 117 THR A N 1
ATOM 940 C CA . THR A 1 117 ? -12.443 5.016 0.647 1.00 98.62 117 THR A CA 1
ATOM 941 C C . THR A 1 117 ? -13.572 4.384 1.462 1.00 98.62 117 THR A C 1
ATOM 943 O O . THR A 1 117 ? -1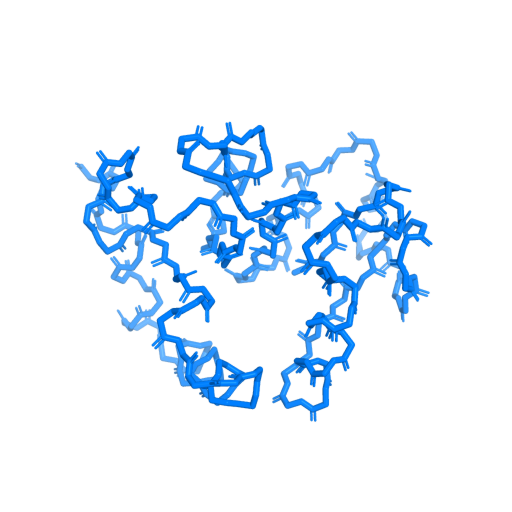3.865 4.841 2.566 1.00 98.62 117 THR A O 1
ATOM 946 N N . LYS A 1 118 ? -14.200 3.315 0.954 1.00 98.38 118 LYS A N 1
ATOM 947 C CA . LYS A 1 118 ? -15.254 2.590 1.685 1.00 98.38 118 LYS A CA 1
ATOM 948 C C . LYS A 1 118 ? -14.721 1.985 2.983 1.00 98.38 118 LYS A C 1
ATOM 950 O O . LYS A 1 118 ? -15.352 2.154 4.020 1.00 98.38 118 LYS A O 1
ATOM 955 N N . VAL A 1 119 ? -13.556 1.334 2.929 1.00 98.44 119 VAL A N 1
ATOM 956 C CA . VAL A 1 119 ? -12.919 0.731 4.110 1.00 98.44 119 VAL A CA 1
ATOM 957 C C . VAL A 1 119 ? -12.493 1.810 5.111 1.00 98.44 119 VAL A C 1
ATOM 959 O O . VAL A 1 119 ? -12.773 1.674 6.295 1.00 98.44 119 VAL A O 1
ATOM 962 N N . ALA A 1 120 ? -11.876 2.904 4.653 1.00 98.12 120 ALA A N 1
ATOM 963 C CA . ALA A 1 120 ? -11.424 4.005 5.510 1.00 98.12 120 ALA A CA 1
ATOM 964 C C . ALA A 1 120 ? -12.566 4.658 6.302 1.00 98.12 120 ALA A C 1
ATOM 966 O O . ALA A 1 120 ? -12.371 5.077 7.438 1.00 98.12 120 ALA A O 1
ATOM 967 N N . ASN A 1 121 ? -13.753 4.743 5.698 1.00 98.12 121 ASN A N 1
ATOM 968 C CA . ASN A 1 121 ? -14.932 5.361 6.300 1.00 98.12 121 ASN A CA 1
ATOM 969 C C . ASN A 1 121 ? -15.812 4.367 7.078 1.00 98.12 121 ASN A C 1
ATOM 971 O O . ASN A 1 121 ? -16.878 4.744 7.562 1.00 98.12 121 ASN A O 1
ATOM 975 N N . ASN A 1 122 ? -15.402 3.101 7.190 1.00 98.19 122 ASN A N 1
ATOM 976 C CA . ASN A 1 122 ? -16.153 2.066 7.888 1.00 98.19 122 ASN A CA 1
ATOM 977 C C . ASN A 1 122 ? -15.240 1.308 8.855 1.00 98.19 122 ASN A C 1
ATOM 979 O O . ASN A 1 122 ? -14.565 0.350 8.478 1.00 98.19 122 ASN A O 1
ATOM 983 N N . GLN A 1 123 ? -15.283 1.713 10.126 1.00 96.75 123 GLN A N 1
ATOM 984 C CA . GLN A 1 123 ? -14.468 1.133 11.192 1.00 96.75 123 GLN A CA 1
ATOM 985 C C . GLN A 1 123 ? -14.626 -0.391 11.289 1.00 96.75 123 GLN A C 1
ATOM 987 O O . GLN A 1 123 ? -13.637 -1.109 11.364 1.00 96.75 123 GLN A O 1
ATOM 992 N N . THR A 1 124 ? -15.855 -0.903 11.198 1.00 97.62 124 THR A N 1
ATOM 993 C CA . THR A 1 124 ? -16.127 -2.346 11.243 1.00 97.62 124 THR A CA 1
ATOM 994 C C . THR A 1 124 ? -15.498 -3.081 10.062 1.00 97.62 124 THR A C 1
ATOM 996 O O . THR A 1 124 ? -14.995 -4.190 10.215 1.00 97.62 124 THR A O 1
ATOM 999 N N . GLN A 1 125 ? -15.517 -2.492 8.864 1.00 97.19 125 GLN A N 1
ATOM 1000 C CA . GLN A 1 125 ? -14.864 -3.086 7.699 1.00 97.19 125 GLN A CA 1
ATOM 1001 C C . GLN A 1 125 ? -13.338 -3.035 7.814 1.00 97.19 125 GLN A C 1
ATOM 1003 O O . GLN A 1 125 ? -12.676 -3.994 7.425 1.00 97.19 125 GLN A O 1
ATOM 1008 N N . TYR A 1 126 ? -12.788 -1.947 8.351 1.00 98.06 126 TYR A N 1
ATOM 1009 C CA . TYR A 1 126 ? -11.359 -1.817 8.609 1.00 98.06 126 TYR A CA 1
ATOM 1010 C C . TYR A 1 126 ? -10.874 -2.849 9.640 1.00 98.06 126 TYR A C 1
ATOM 1012 O O . TYR A 1 126 ? -9.904 -3.560 9.396 1.00 98.06 126 TYR A O 1
ATOM 1020 N N . GLU A 1 127 ? -11.592 -3.013 10.753 1.00 96.94 127 GLU A N 1
ATOM 1021 C CA . GLU A 1 127 ? -11.241 -3.949 11.830 1.00 96.94 127 GLU A CA 1
ATOM 1022 C C . GLU A 1 127 ? -11.225 -5.416 11.389 1.00 96.94 127 GLU A C 1
ATOM 1024 O O . GLU A 1 127 ? -10.416 -6.192 11.902 1.00 96.94 127 GLU A O 1
ATOM 1029 N N . LYS A 1 128 ? -12.032 -5.794 10.387 1.00 97.56 128 LYS A N 1
ATOM 1030 C CA . LYS A 1 128 ? -11.992 -7.143 9.793 1.00 97.56 128 LYS A CA 1
ATOM 1031 C C . LYS A 1 128 ? -10.608 -7.515 9.263 1.00 97.56 128 LYS A C 1
ATOM 1033 O O . LYS A 1 128 ? -10.216 -8.673 9.370 1.00 97.56 128 LYS A O 1
ATOM 1038 N N . TYR A 1 129 ? -9.830 -6.542 8.780 1.00 98.12 129 TYR A N 1
ATOM 1039 C CA . TYR A 1 129 ? -8.455 -6.773 8.324 1.00 98.12 129 TYR A CA 1
ATOM 1040 C C . TYR A 1 129 ? -7.458 -7.077 9.451 1.00 98.12 129 TYR A C 1
ATOM 1042 O O . TYR A 1 129 ? -6.307 -7.430 9.187 1.00 98.12 129 TYR A O 1
ATOM 1050 N N . HIS A 1 130 ? -7.881 -6.962 10.710 1.00 97.06 130 HIS A N 1
ATOM 1051 C CA . HIS A 1 130 ? -7.070 -7.247 11.890 1.00 97.06 130 HIS A CA 1
ATOM 1052 C C . HIS A 1 130 ? -7.541 -8.485 12.667 1.00 97.06 130 HIS A C 1
ATOM 1054 O O . HIS A 1 130 ? -6.860 -8.895 13.605 1.00 97.06 130 HIS A O 1
ATOM 1060 N N . GLU A 1 131 ? -8.659 -9.115 12.287 1.00 96.56 131 GLU A N 1
ATOM 1061 C CA . GLU A 1 131 ? -9.230 -10.260 13.014 1.00 96.56 131 GLU A CA 1
ATOM 1062 C C . GLU A 1 131 ? -8.307 -11.481 13.061 1.00 96.56 131 GLU A C 1
ATOM 1064 O O . GLU A 1 131 ? -8.304 -12.197 14.057 1.00 96.56 131 GLU A O 1
ATOM 1069 N N . TRP A 1 132 ? -7.478 -11.680 12.035 1.00 95.69 132 TRP A N 1
ATOM 1070 C CA . TRP A 1 132 ? -6.512 -12.781 11.953 1.00 95.69 132 TRP A CA 1
ATOM 1071 C C . TRP A 1 132 ? -5.403 -12.734 13.017 1.00 95.69 132 TRP A C 1
ATOM 1073 O O . TRP A 1 132 ? -4.655 -13.696 13.152 1.00 95.69 132 TRP A O 1
ATOM 1083 N N . ARG A 1 133 ? -5.258 -11.617 13.742 1.00 91.00 133 ARG A N 1
ATOM 1084 C CA . ARG A 1 133 ? -4.237 -11.428 14.788 1.00 91.00 133 ARG A CA 1
ATOM 1085 C C . ARG A 1 133 ? -4.670 -11.942 16.164 1.00 91.00 133 ARG A C 1
ATOM 1087 O O . ARG A 1 133 ? -3.892 -11.815 17.107 1.00 91.00 133 ARG A O 1
ATOM 1094 N N . LYS A 1 134 ? -5.920 -12.393 16.287 1.00 78.75 134 LYS A N 1
ATOM 1095 C CA . LYS A 1 134 ? -6.518 -12.873 17.537 1.00 78.75 134 LYS A CA 1
ATOM 1096 C C . LYS A 1 134 ? -6.100 -14.302 17.854 1.00 78.75 134 LYS A C 1
ATOM 1098 O O . LYS A 1 134 ? -5.949 -15.093 16.899 1.00 78.75 134 LYS A O 1
#

InterPro domains:
  IPR001503 Glycosyl transferase family 10 [PTHR11929] (3-134)
  IPR038577 GT10-like, C-terminal domain superfamily [G3DSA:3.40.50.11660] (1-134)
  IPR055270 Fucosyltransferase, C-terminal [PF00852] (3-134)

pLDDT: mean 96.48, std 3.19, range [78.75, 98.88]

Sequence (134 aa):
SFIAQNCRSKSDREMWVKELQKYFRVDSLSSCLKNAEPPNNVGLKNKTLLMQQYLFHLSFENGIEEDYITEKLWGAFESGTVPVFLGSRNIKEHVPPNSIIVALDFKDPQALGEYLTKVANNQTQYEKYHEWRK

Secondary structure (DSSP, 8-state):
-B--S--S-TT-HHHHHHHHTTTS---B-STTT--SPPGGG--TT-HHHHHTTSSEEEEE-SS--TT---HHHHHHHHTTPEEEEES-TTGGGTS-TTS-EEGGGSSSHHHHHHHHHHHHT-HHHHHHTTGGG-

Foldseek 3Di:
DEEDDDPPFPLVVLVQVVVLCVQAPDQYDYPRVRPDHQPPPDDPVCVLCSLLVDQEYALEDSAADAPPHDCSCVSNVSSVHAYAYHHYPVVPVVDDPLQHHDPVVDPGSNRVSVVVVVLVVDVVSSCSNVPVVD

Mean predicted aligned error: 2.49 Å

Nearest PDB structures (foldseek):
  7yro-assembly1_A  TM=9.035E-01  e=8.114E-10  Mangifera indica
  7yro-assembly4_G  TM=8.926E-01  e=9.198E-10  Mangifera indica
  7yro-assembly1_B  TM=8.995E-01  e=1.427E-09  Mangifera indica
  7yro-assembly2_D  TM=8.981E-01  e=2.509E-09  Mangifera indica
  7yro-assembly3_E  TM=8.194E-01  e=9.198E-10  Mangifera indica

Solvent-accessible surface area (backbone atoms only — not comparable to full-atom values): 7499 Å² total; per-residue (Å²): 59,34,79,40,72,81,66,88,35,81,47,43,45,65,58,50,51,60,52,20,45,78,57,32,95,62,46,19,53,29,79,37,87,51,76,38,77,58,66,94,79,43,54,84,86,46,53,45,69,51,41,50,78,29,75,40,27,53,27,57,38,58,39,70,39,78,85,50,76,61,66,56,49,55,47,24,57,76,24,73,20,42,27,35,35,39,36,26,84,59,49,74,81,78,45,66,77,63,43,62,46,56,55,81,82,36,96,43,43,55,57,43,16,55,48,52,50,53,35,76,75,26,67,72,61,45,50,52,44,54,56,78,78,111